Protein AF-A0A1I1F5P9-F1 (afdb_monomer_lite)

Radius of gyration: 15.68 Å; chains: 1; bounding box: 49×37×25 Å

pLDDT: mean 82.39, std 15.19, range [46.53, 94.38]

Secondary structure (DSSP, 8-state):
-EE--STTT--EE-GGGS-EEE-SSSEEEE-TTT--EEEEEEEE-TTSPEEEEEPP---SS-----------

Structure (mmCIF, N/CA/C/O backbone):
data_AF-A0A1I1F5P9-F1
#
_entry.id   AF-A0A1I1F5P9-F1
#
loop_
_atom_site.group_PDB
_atom_site.id
_atom_site.type_symbol
_atom_site.label_atom_id
_atom_site.label_alt_id
_atom_site.label_comp_id
_atom_site.label_asym_id
_atom_site.label_entity_id
_atom_site.label_seq_id
_atom_site.pdbx_PDB_ins_code
_atom_site.Cartn_x
_atom_site.Cartn_y
_atom_site.Cartn_z
_atom_site.occupancy
_atom_site.B_iso_or_equiv
_atom_site.auth_seq_id
_atom_site.auth_comp_id
_atom_site.auth_asym_id
_atom_site.auth_atom_id
_atom_site.pdbx_PDB_model_num
ATOM 1 N N . MET A 1 1 ? 9.142 -2.137 8.293 1.00 88.06 1 MET A N 1
ATOM 2 C CA . MET A 1 1 ? 8.002 -1.605 9.075 1.00 88.06 1 MET A CA 1
ATOM 3 C C . MET A 1 1 ? 7.549 -0.325 8.406 1.00 88.06 1 MET A C 1
ATOM 5 O O . MET A 1 1 ? 8.396 0.508 8.105 1.00 88.06 1 MET A O 1
ATOM 9 N N . PHE A 1 2 ? 6.252 -0.188 8.174 1.00 92.44 2 PHE A N 1
ATOM 10 C CA . PHE A 1 2 ? 5.625 0.986 7.584 1.00 92.44 2 PHE A CA 1
ATOM 11 C C . PHE A 1 2 ? 4.741 1.686 8.612 1.00 92.44 2 PHE A C 1
ATOM 13 O O . PHE A 1 2 ? 4.271 1.063 9.561 1.00 92.44 2 PHE A O 1
ATOM 20 N N . VAL A 1 3 ? 4.538 2.985 8.441 1.00 93.44 3 VAL A N 1
ATOM 21 C CA . VAL A 1 3 ? 3.748 3.835 9.331 1.00 93.44 3 VAL A CA 1
ATOM 22 C C . VAL A 1 3 ? 2.795 4.665 8.487 1.00 93.44 3 VAL A C 1
ATOM 24 O O . VAL A 1 3 ? 3.210 5.298 7.522 1.00 93.44 3 VAL A O 1
ATOM 27 N N . CYS A 1 4 ? 1.515 4.695 8.831 1.00 93.75 4 CYS A N 1
ATOM 28 C CA . CYS A 1 4 ? 0.573 5.577 8.165 1.00 93.75 4 CYS A CA 1
ATOM 29 C C . CYS A 1 4 ? 0.932 7.045 8.449 1.00 93.75 4 CYS A C 1
ATOM 31 O O . CYS A 1 4 ? 0.955 7.473 9.598 1.00 93.75 4 CYS A O 1
ATOM 33 N N . GLN A 1 5 ? 1.187 7.825 7.400 1.00 90.56 5 GLN A N 1
ATOM 34 C CA . GLN A 1 5 ? 1.542 9.250 7.477 1.00 90.56 5 GLN A CA 1
ATOM 35 C C . GLN A 1 5 ? 0.334 10.176 7.584 1.00 9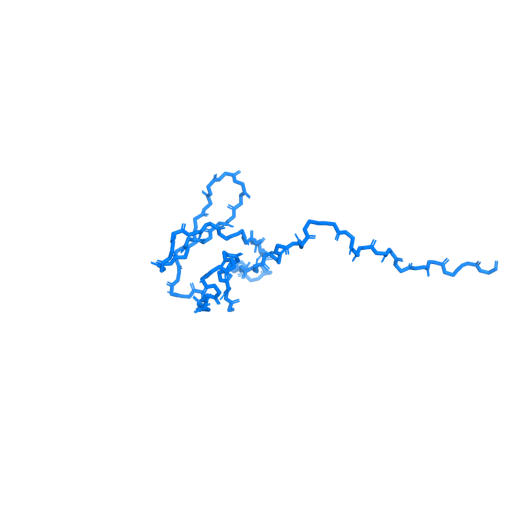0.56 5 GLN A C 1
ATOM 37 O O . GLN A 1 5 ? 0.496 11.391 7.683 1.00 90.56 5 GLN A O 1
ATOM 42 N N . ASN A 1 6 ? -0.876 9.618 7.554 1.00 90.75 6 ASN A N 1
ATOM 43 C CA . ASN A 1 6 ? -2.065 10.364 7.917 1.00 90.75 6 ASN A CA 1
ATOM 44 C C . ASN A 1 6 ? -2.013 10.602 9.432 1.00 90.75 6 ASN A C 1
ATOM 46 O O . ASN A 1 6 ? -2.155 9.641 10.191 1.00 90.75 6 ASN A O 1
ATOM 50 N N . GLN A 1 7 ? -1.770 11.850 9.853 1.00 81.06 7 GLN A N 1
ATOM 51 C CA . GLN A 1 7 ? -1.600 12.232 11.263 1.00 81.06 7 GLN A CA 1
ATOM 52 C C . GLN A 1 7 ? -2.665 11.655 12.215 1.00 81.06 7 GLN A C 1
ATOM 54 O O . GLN A 1 7 ? -2.261 11.118 13.242 1.00 81.06 7 GLN A O 1
ATOM 59 N N . PRO A 1 8 ? -3.979 11.661 11.900 1.00 90.31 8 PRO A N 1
ATOM 60 C CA . PRO A 1 8 ? -4.977 11.060 12.791 1.00 90.31 8 PRO A CA 1
ATOM 61 C C . PRO A 1 8 ? -4.898 9.528 12.900 1.00 90.31 8 PRO A C 1
ATOM 63 O O . PRO A 1 8 ? -5.531 8.954 13.776 1.00 90.31 8 PRO A O 1
ATOM 66 N N . CYS A 1 9 ? -4.168 8.840 12.015 1.00 93.50 9 CYS A N 1
ATOM 67 C CA . CYS A 1 9 ? -4.087 7.379 12.008 1.00 93.50 9 CYS A CA 1
ATOM 68 C C . CYS A 1 9 ? -2.815 6.856 12.682 1.00 93.50 9 CYS A C 1
ATOM 70 O O . CYS A 1 9 ? -2.910 6.041 13.591 1.00 93.50 9 CYS A O 1
ATOM 72 N N . GLY A 1 10 ? -1.626 7.245 12.204 1.00 90.19 10 GLY A N 1
ATOM 73 C CA . GLY A 1 10 ? -0.338 6.836 12.793 1.00 90.19 10 GLY A CA 1
ATOM 74 C C . GLY A 1 10 ? -0.054 5.322 12.881 1.00 90.19 10 GLY A C 1
ATOM 75 O O . GLY A 1 10 ? 0.967 4.926 13.441 1.00 90.19 10 GLY A O 1
ATOM 76 N N . ALA A 1 11 ? -0.927 4.462 12.343 1.00 94.31 11 ALA A N 1
ATOM 77 C CA . ALA A 1 11 ? -0.848 3.012 12.506 1.00 94.31 11 ALA A CA 1
ATOM 78 C C . ALA A 1 11 ? 0.421 2.412 11.888 1.00 94.31 11 ALA A C 1
ATOM 80 O O . ALA A 1 11 ? 0.911 2.887 10.861 1.00 94.31 11 ALA A O 1
ATOM 81 N N . ARG A 1 12 ? 0.934 1.340 12.496 1.00 94.31 12 ARG A N 1
ATOM 82 C CA . ARG A 1 12 ? 2.167 0.659 12.082 1.00 94.31 12 ARG A CA 1
ATOM 83 C C . ARG A 1 12 ? 1.837 -0.687 11.449 1.00 94.31 12 ARG A C 1
ATOM 85 O O . ARG A 1 12 ? 0.982 -1.398 11.959 1.00 94.31 12 ARG A O 1
ATOM 92 N N . TRP A 1 13 ? 2.552 -1.037 10.385 1.00 94.38 13 TRP A N 1
ATOM 93 C CA . TRP A 1 13 ? 2.300 -2.241 9.597 1.00 94.38 13 TRP A CA 1
ATOM 94 C C . TRP A 1 13 ? 3.589 -2.949 9.201 1.00 94.38 13 TRP A C 1
ATOM 96 O O . TRP A 1 13 ? 4.578 -2.315 8.806 1.00 94.38 13 TRP A O 1
ATOM 106 N N . LYS A 1 14 ? 3.591 -4.278 9.235 1.00 92.31 14 LYS A N 1
ATOM 107 C CA . LYS A 1 14 ? 4.637 -5.072 8.590 1.00 92.31 14 LYS A CA 1
ATOM 108 C C . LYS A 1 14 ? 4.422 -5.058 7.071 1.00 92.31 14 LYS A C 1
ATOM 110 O O . LYS A 1 14 ? 3.287 -4.945 6.615 1.00 92.31 14 LYS A O 1
ATOM 115 N N . PRO A 1 15 ? 5.487 -5.220 6.266 1.00 88.25 15 PRO A N 1
ATOM 116 C CA . PRO A 1 15 ? 5.349 -5.268 4.812 1.00 88.25 15 PRO A CA 1
ATOM 117 C C . PRO A 1 15 ? 4.387 -6.349 4.304 1.00 88.25 15 PRO A C 1
ATOM 119 O O . PRO A 1 15 ? 3.710 -6.122 3.313 1.00 88.25 15 PRO A O 1
ATOM 122 N N . ALA A 1 16 ? 4.284 -7.478 5.013 1.00 90.06 16 ALA A N 1
ATOM 123 C CA . ALA A 1 16 ? 3.364 -8.567 4.679 1.00 90.06 16 ALA A CA 1
ATOM 124 C C . ALA A 1 16 ? 1.883 -8.267 4.994 1.00 90.06 16 ALA A C 1
ATOM 126 O O . ALA A 1 16 ? 1.007 -8.976 4.515 1.00 90.06 16 ALA A O 1
ATOM 127 N N . GLU A 1 17 ? 1.589 -7.238 5.797 1.00 91.31 17 GLU A N 1
ATOM 128 C CA . GLU A 1 17 ? 0.221 -6.878 6.211 1.00 91.31 17 GLU A CA 1
ATOM 129 C C . GLU A 1 17 ? -0.418 -5.827 5.293 1.00 91.31 17 GLU A C 1
ATOM 131 O O . GLU A 1 17 ? -1.577 -5.458 5.474 1.00 91.31 17 GLU A O 1
ATOM 136 N N . VAL A 1 18 ? 0.332 -5.306 4.320 1.00 92.06 18 VAL A N 1
ATOM 137 C CA . VAL A 1 18 ? -0.135 -4.246 3.426 1.00 92.06 18 VAL A CA 1
ATOM 138 C C . VAL A 1 18 ? 0.039 -4.640 1.974 1.00 92.06 18 VAL A C 1
ATOM 140 O O . VAL A 1 18 ? 1.006 -5.286 1.583 1.00 92.06 18 VAL A O 1
ATOM 143 N N . VAL A 1 19 ? -0.891 -4.178 1.146 1.00 91.75 19 VAL A N 1
ATOM 144 C CA . VAL A 1 19 ? -0.785 -4.334 -0.301 1.00 91.75 19 VAL A CA 1
ATOM 145 C C . VAL A 1 19 ? -0.018 -3.142 -0.864 1.00 91.75 19 VAL A C 1
ATOM 147 O O . VAL A 1 19 ? -0.450 -1.994 -0.723 1.00 91.75 19 VAL A O 1
ATOM 150 N N . ILE A 1 20 ? 1.109 -3.423 -1.515 1.00 92.31 20 ILE A N 1
ATOM 151 C CA . ILE A 1 20 ? 1.918 -2.437 -2.234 1.00 92.31 20 ILE A CA 1
ATOM 152 C C . ILE A 1 20 ? 1.543 -2.507 -3.715 1.00 92.31 20 ILE A C 1
ATOM 154 O O . ILE A 1 20 ? 1.614 -3.569 -4.327 1.00 92.31 20 ILE A O 1
ATOM 158 N N . LYS A 1 21 ? 1.139 -1.377 -4.298 1.00 91.19 21 LYS A N 1
ATOM 159 C CA . LYS A 1 21 ? 0.807 -1.252 -5.724 1.00 91.19 21 LYS A CA 1
ATOM 160 C C . LYS A 1 21 ? 1.575 -0.099 -6.343 1.00 91.19 21 LYS A C 1
ATOM 162 O O . LYS A 1 21 ? 1.759 0.932 -5.705 1.00 91.19 21 LYS A O 1
ATOM 167 N N . ASN A 1 22 ? 1.995 -0.249 -7.593 1.00 88.56 22 ASN A N 1
ATOM 168 C CA . ASN A 1 22 ? 2.520 0.875 -8.358 1.00 88.56 22 ASN A CA 1
ATOM 169 C C . ASN A 1 22 ? 1.348 1.606 -9.029 1.00 88.56 22 ASN A C 1
ATOM 171 O O . ASN A 1 22 ? 0.708 1.049 -9.915 1.00 88.56 22 ASN A O 1
ATOM 175 N N . GLU A 1 23 ? 1.043 2.828 -8.586 1.00 86.94 23 GLU A N 1
ATOM 176 C CA . GLU A 1 23 ? -0.063 3.641 -9.133 1.00 86.94 23 GLU A CA 1
ATOM 177 C C . GLU A 1 23 ? 0.441 4.712 -10.125 1.00 86.94 23 GLU A C 1
ATOM 179 O O . GLU A 1 23 ? -0.159 5.774 -10.264 1.00 86.94 23 GLU A O 1
ATOM 184 N N . GLY A 1 24 ? 1.587 4.477 -10.775 1.00 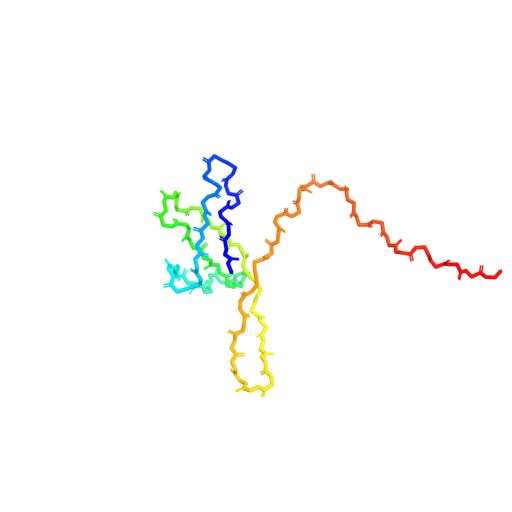83.19 24 GLY A N 1
ATOM 185 C CA . GLY A 1 24 ? 2.182 5.376 -11.776 1.00 83.19 24 GLY A CA 1
ATOM 186 C C . GLY A 1 24 ? 3.131 6.440 -11.210 1.00 83.19 24 GLY A C 1
ATOM 187 O O . GLY A 1 24 ? 3.903 7.026 -11.957 1.00 83.19 24 GLY A O 1
ATOM 188 N N . GLN A 1 25 ? 3.140 6.651 -9.889 1.00 78.94 25 GLN A N 1
ATOM 189 C CA . GLN A 1 25 ? 4.069 7.552 -9.177 1.00 78.94 25 GLN A CA 1
ATOM 190 C C . GLN A 1 25 ? 5.074 6.782 -8.299 1.00 78.94 25 GLN A C 1
ATOM 192 O O . GLN A 1 25 ? 5.634 7.333 -7.351 1.00 78.94 25 GLN A O 1
ATOM 197 N N . GLY A 1 26 ? 5.261 5.491 -8.584 1.00 87.88 26 GLY A N 1
ATOM 198 C CA . GLY A 1 26 ? 6.037 4.569 -7.762 1.00 87.88 26 GLY A CA 1
ATOM 199 C C . GLY A 1 26 ? 5.168 3.710 -6.835 1.00 87.88 26 GLY A C 1
ATOM 200 O O . GLY A 1 26 ? 3.933 3.779 -6.874 1.00 87.88 26 GLY A O 1
ATOM 201 N N . PRO A 1 27 ? 5.805 2.855 -6.016 1.00 93.00 27 PRO A N 1
ATOM 202 C CA . PRO A 1 27 ? 5.096 1.948 -5.129 1.00 93.00 27 PRO A CA 1
ATOM 203 C C . PRO A 1 27 ? 4.404 2.721 -4.004 1.00 93.00 27 PRO A C 1
ATOM 205 O O . PRO A 1 27 ? 4.998 3.536 -3.303 1.00 93.00 27 PRO A O 1
ATOM 208 N N . ILE A 1 28 ? 3.124 2.441 -3.816 1.00 92.31 28 ILE A N 1
ATOM 209 C CA . ILE A 1 28 ? 2.269 3.016 -2.787 1.00 92.31 28 ILE A CA 1
ATOM 210 C C . ILE A 1 28 ? 1.647 1.862 -2.017 1.00 92.31 28 ILE A C 1
ATOM 212 O O . ILE A 1 28 ? 1.126 0.921 -2.615 1.00 92.31 28 ILE A O 1
ATOM 216 N N . PHE A 1 29 ? 1.650 1.953 -0.689 1.00 93.31 29 PHE A N 1
ATOM 217 C CA . PHE A 1 29 ? 0.771 1.119 0.122 1.00 93.31 29 PHE A CA 1
ATOM 218 C C . PHE A 1 29 ? -0.404 1.946 0.637 1.00 93.31 29 PHE A C 1
ATOM 220 O O . PHE A 1 29 ? -0.266 3.119 1.006 1.00 93.31 29 PHE A O 1
ATOM 227 N N . ARG A 1 30 ? -1.584 1.330 0.651 1.00 92.69 30 ARG A N 1
ATOM 228 C CA . ARG A 1 30 ? -2.799 1.925 1.211 1.00 92.69 30 ARG A CA 1
ATOM 229 C C . ARG A 1 30 ? -2.979 1.409 2.629 1.00 92.69 30 ARG A C 1
ATOM 231 O O . ARG A 1 30 ? -2.914 0.206 2.853 1.00 92.69 30 ARG A O 1
ATOM 238 N N . CYS A 1 31 ? -3.167 2.318 3.582 1.00 93.88 31 CYS A N 1
ATOM 239 C CA . CYS A 1 31 ? -3.393 1.948 4.976 1.00 93.88 31 CYS A CA 1
ATOM 240 C C . CYS A 1 31 ? -4.714 1.167 5.099 1.00 93.88 31 CYS A C 1
ATOM 242 O O . CYS A 1 31 ? -5.749 1.735 4.745 1.00 93.88 31 CYS A O 1
ATOM 244 N N . PRO A 1 32 ? -4.716 -0.070 5.627 1.00 93.81 32 PRO A N 1
ATOM 245 C CA . PRO A 1 32 ? -5.942 -0.852 5.805 1.00 93.81 32 PRO A CA 1
ATOM 246 C C . PRO A 1 32 ? -6.974 -0.196 6.733 1.00 93.81 32 PRO A C 1
ATOM 248 O O . PRO A 1 32 ? -8.164 -0.433 6.576 1.00 93.81 32 PRO A O 1
ATOM 251 N N . LEU A 1 33 ? -6.533 0.648 7.675 1.00 93.44 33 LEU A N 1
ATOM 252 C CA . LEU A 1 33 ? -7.428 1.294 8.645 1.00 93.44 33 LEU A CA 1
ATOM 253 C C . LEU A 1 33 ? -8.115 2.556 8.111 1.00 93.44 33 LEU A C 1
ATOM 255 O O . LEU A 1 33 ? -9.294 2.758 8.362 1.00 93.44 33 LEU A O 1
ATOM 259 N N . CYS A 1 34 ? -7.390 3.433 7.408 1.00 94.25 34 CYS A N 1
ATOM 260 C CA . CYS A 1 34 ? -7.923 4.741 6.989 1.00 94.25 34 CYS A CA 1
ATOM 261 C C . CYS A 1 34 ? -7.887 4.990 5.475 1.00 94.25 34 CYS A C 1
ATOM 263 O O . CYS A 1 34 ? -8.233 6.077 5.024 1.00 94.25 34 CYS A O 1
ATOM 265 N N . GLY A 1 35 ? -7.393 4.040 4.677 1.00 91.62 35 GLY A N 1
ATOM 266 C CA . GLY A 1 35 ? -7.296 4.159 3.218 1.00 91.62 35 GLY A CA 1
ATOM 267 C C . GLY A 1 35 ? -6.223 5.128 2.704 1.00 91.62 35 GLY A C 1
ATOM 268 O O . GLY A 1 35 ? -6.048 5.262 1.490 1.00 91.62 35 GLY A O 1
ATOM 269 N N . ALA A 1 36 ? -5.476 5.794 3.592 1.00 92.31 36 ALA A N 1
ATOM 270 C CA . ALA A 1 36 ? -4.464 6.770 3.200 1.00 92.31 36 ALA A CA 1
ATOM 271 C C . ALA A 1 36 ? -3.346 6.142 2.353 1.00 92.31 36 ALA A C 1
ATOM 273 O O . ALA A 1 36 ? -2.837 5.059 2.660 1.00 92.31 36 ALA A O 1
ATOM 274 N N . ARG A 1 37 ? -2.935 6.863 1.306 1.00 91.94 37 ARG A N 1
ATOM 275 C CA . ARG A 1 37 ? -1.842 6.481 0.403 1.00 91.94 37 ARG A CA 1
ATOM 276 C C . ARG A 1 37 ? -0.502 6.885 1.005 1.00 91.94 37 ARG A C 1
ATOM 278 O O . ARG A 1 37 ? -0.286 8.056 1.301 1.00 91.94 37 ARG A O 1
ATOM 285 N N . ASN A 1 38 ? 0.399 5.923 1.150 1.00 91.44 38 ASN A N 1
ATOM 286 C CA . ASN A 1 38 ? 1.734 6.121 1.698 1.00 91.44 38 ASN A CA 1
ATOM 287 C C . ASN A 1 38 ? 2.770 5.723 0.646 1.00 91.44 38 ASN A C 1
ATOM 289 O O . ASN A 1 38 ? 2.767 4.588 0.168 1.00 91.44 38 ASN A O 1
ATOM 293 N N . ARG A 1 39 ? 3.637 6.669 0.271 1.00 91.81 39 ARG A N 1
ATOM 294 C CA . ARG A 1 39 ? 4.637 6.471 -0.783 1.00 91.81 39 ARG A CA 1
ATOM 295 C C . ARG A 1 39 ? 5.815 5.648 -0.272 1.00 91.81 39 ARG A C 1
ATOM 297 O O . ARG A 1 39 ? 6.339 5.888 0.818 1.00 91.81 39 ARG A O 1
ATOM 304 N N . LEU A 1 40 ? 6.241 4.704 -1.094 1.00 91.81 40 LEU A N 1
ATOM 305 C CA . LEU A 1 40 ? 7.411 3.873 -0.885 1.00 91.81 40 LEU A CA 1
ATOM 306 C C . LEU A 1 40 ? 8.425 4.139 -2.002 1.00 91.81 40 LEU A C 1
ATOM 308 O O . LEU A 1 40 ? 8.097 4.638 -3.076 1.00 91.81 40 LEU A O 1
ATOM 312 N N . MET A 1 41 ? 9.664 3.762 -1.736 1.00 90.31 41 MET A N 1
ATOM 313 C CA . MET A 1 41 ? 10.735 3.635 -2.704 1.00 90.31 41 MET A CA 1
ATOM 314 C C . MET A 1 41 ? 11.052 2.148 -2.837 1.00 90.31 41 MET A C 1
ATOM 316 O O . MET A 1 41 ? 11.242 1.471 -1.825 1.00 90.31 41 MET A O 1
ATOM 320 N N . ALA A 1 42 ? 11.067 1.646 -4.070 1.00 90.25 42 ALA A N 1
ATOM 321 C CA . ALA A 1 42 ? 11.569 0.314 -4.374 1.00 90.25 42 ALA A CA 1
ATOM 322 C C . ALA A 1 42 ? 13.066 0.411 -4.675 1.00 90.25 42 ALA A C 1
ATOM 324 O O . ALA A 1 42 ? 13.472 1.219 -5.509 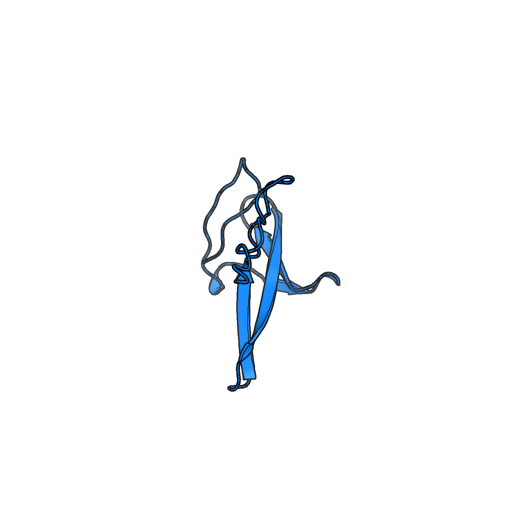1.00 90.25 42 ALA A O 1
ATOM 325 N N . SER A 1 43 ? 13.862 -0.421 -4.016 1.00 87.56 43 SER A N 1
ATOM 326 C CA . SER A 1 43 ? 15.282 -0.598 -4.302 1.00 87.56 43 SER A CA 1
ATOM 327 C C . SER A 1 43 ? 15.516 -2.038 -4.724 1.00 87.56 43 SER A C 1
ATOM 329 O O . SER A 1 43 ? 15.231 -2.965 -3.967 1.00 87.56 43 SER A O 1
ATOM 331 N N . HIS A 1 44 ? 16.035 -2.228 -5.934 1.00 88.75 44 HIS A N 1
ATOM 332 C CA . HIS A 1 44 ? 16.456 -3.546 -6.392 1.00 88.75 44 HIS A CA 1
ATOM 333 C C . HIS A 1 44 ? 17.771 -3.906 -5.711 1.00 88.75 44 HIS A C 1
ATOM 335 O O . HIS A 1 44 ? 18.732 -3.134 -5.748 1.00 88.75 44 HIS A O 1
ATOM 341 N N . ARG A 1 45 ? 17.805 -5.066 -5.063 1.00 88.44 45 ARG A N 1
ATOM 342 C CA . ARG A 1 45 ? 19.039 -5.627 -4.529 1.00 88.44 45 ARG A CA 1
ATOM 343 C C . ARG A 1 45 ? 19.763 -6.445 -5.594 1.00 88.44 45 ARG A C 1
ATOM 345 O O . ARG A 1 45 ? 19.179 -6.846 -6.599 1.00 88.44 45 ARG A O 1
ATOM 352 N N . ALA A 1 46 ? 21.045 -6.705 -5.346 1.00 88.06 46 ALA A N 1
ATOM 353 C CA . ALA A 1 46 ? 21.894 -7.493 -6.237 1.00 88.06 46 ALA A CA 1
ATOM 354 C C . ALA A 1 46 ? 21.408 -8.945 -6.411 1.00 88.06 46 ALA A C 1
ATOM 356 O O . ALA A 1 46 ? 21.668 -9.548 -7.445 1.00 88.06 46 ALA A O 1
ATOM 357 N N . ASP A 1 47 ? 20.668 -9.488 -5.439 1.00 88.38 47 ASP A N 1
ATOM 358 C CA . ASP A 1 47 ? 20.037 -10.812 -5.510 1.00 88.38 47 ASP A CA 1
ATOM 359 C C . ASP A 1 47 ? 18.719 -10.825 -6.310 1.00 88.38 47 ASP A C 1
ATOM 361 O O . ASP A 1 47 ? 18.064 -11.858 -6.410 1.00 88.38 47 ASP A O 1
ATOM 365 N N . GLY A 1 48 ? 18.305 -9.686 -6.876 1.00 86.69 48 GLY A N 1
ATOM 366 C CA . GLY A 1 48 ? 17.059 -9.553 -7.633 1.00 86.69 48 GLY A CA 1
ATOM 367 C C . GLY A 1 48 ? 15.814 -9.339 -6.767 1.00 86.69 48 GLY A C 1
ATOM 368 O O . GLY A 1 48 ? 14.738 -9.089 -7.311 1.00 86.69 48 GLY A O 1
ATOM 369 N N . SER A 1 49 ? 15.931 -9.376 -5.433 1.00 88.12 49 SER A N 1
ATOM 370 C CA . SER A 1 49 ? 14.827 -9.003 -4.546 1.00 88.12 49 SER A CA 1
ATOM 371 C C . SER A 1 49 ? 14.552 -7.497 -4.569 1.00 88.12 49 SER A C 1
ATOM 373 O O . SER A 1 49 ? 15.445 -6.664 -4.750 1.00 88.12 49 SER A O 1
ATOM 375 N N . ILE A 1 50 ? 13.281 -7.138 -4.373 1.00 88.44 50 ILE A N 1
ATOM 376 C CA . ILE A 1 50 ? 12.839 -5.747 -4.263 1.00 88.44 50 ILE A CA 1
ATOM 377 C C . ILE A 1 50 ? 12.661 -5.418 -2.784 1.00 88.44 50 ILE A C 1
ATOM 379 O O . ILE A 1 50 ? 11.805 -5.991 -2.109 1.00 88.44 50 ILE A O 1
ATOM 383 N N . ASP A 1 51 ? 13.449 -4.471 -2.285 1.00 90.12 51 ASP A N 1
ATOM 384 C CA . ASP A 1 51 ? 13.257 -3.906 -0.957 1.00 90.12 51 ASP A CA 1
ATOM 385 C C . ASP A 1 51 ? 12.378 -2.659 -1.042 1.00 90.12 51 ASP A C 1
ATOM 387 O O . ASP A 1 51 ? 12.605 -1.773 -1.868 1.00 90.12 51 ASP A O 1
ATOM 391 N N . TY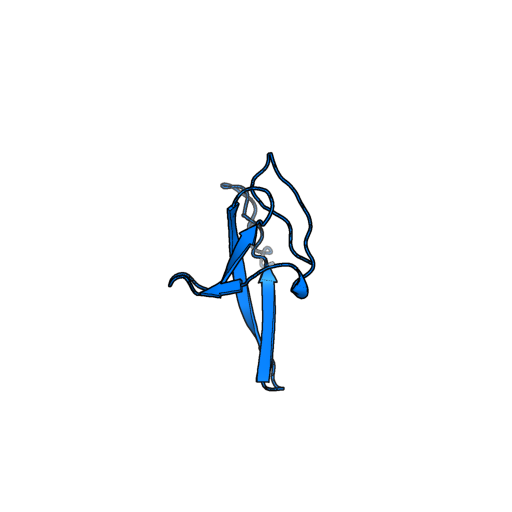R A 1 52 ? 11.372 -2.583 -0.176 1.00 91.06 52 TYR A N 1
ATOM 392 C CA . TYR A 1 52 ? 10.483 -1.432 -0.104 1.00 91.06 52 TYR A CA 1
ATOM 393 C C . TYR A 1 52 ? 10.778 -0.610 1.142 1.00 91.06 52 TYR A C 1
ATOM 395 O O . TYR A 1 52 ? 10.577 -1.061 2.273 1.00 91.06 52 TYR A O 1
ATOM 403 N N . LYS A 1 53 ? 11.164 0.649 0.935 1.00 89.50 53 LYS A N 1
ATOM 404 C CA . LYS A 1 53 ? 11.424 1.608 2.007 1.00 89.50 53 LYS A CA 1
ATOM 405 C C . LYS A 1 53 ? 10.402 2.728 1.976 1.00 89.50 53 LYS A C 1
ATOM 407 O O . LYS A 1 53 ? 10.157 3.331 0.938 1.00 89.50 53 LYS A O 1
ATOM 412 N N . GLN A 1 54 ? 9.808 3.041 3.122 1.00 90.50 54 GLN A N 1
ATOM 413 C CA . GLN A 1 54 ? 8.877 4.158 3.192 1.00 90.50 54 GLN A CA 1
ATOM 414 C C . GLN A 1 54 ? 9.615 5.493 3.162 1.00 90.50 54 GLN A C 1
ATOM 416 O O . GLN A 1 54 ? 10.490 5.748 3.990 1.00 90.50 54 GLN A O 1
ATOM 421 N N . LEU A 1 55 ? 9.215 6.355 2.229 1.00 85.88 55 LEU A N 1
ATOM 422 C CA . LEU A 1 55 ? 9.672 7.736 2.184 1.00 85.88 55 LEU A CA 1
ATOM 423 C C . LEU A 1 55 ? 9.009 8.472 3.338 1.00 85.88 55 LEU A C 1
ATOM 425 O O . LEU A 1 55 ? 7.782 8.488 3.418 1.00 85.88 55 LEU A O 1
ATOM 429 N N . ARG A 1 56 ? 9.786 9.050 4.260 1.00 77.19 56 ARG A N 1
ATOM 430 C CA . ARG A 1 56 ? 9.215 9.924 5.290 1.00 77.19 56 ARG A CA 1
ATOM 431 C C . ARG A 1 56 ? 8.572 11.099 4.554 1.00 77.19 56 ARG A C 1
ATOM 433 O O . ARG A 1 56 ? 9.203 11.670 3.672 1.00 77.19 56 ARG A O 1
ATOM 440 N N . ARG A 1 57 ? 7.326 11.444 4.892 1.00 67.56 57 ARG A N 1
ATOM 441 C CA . ARG A 1 57 ? 6.765 12.731 4.487 1.00 67.56 57 ARG A CA 1
ATOM 442 C C . ARG A 1 57 ? 7.694 13.762 5.102 1.00 67.56 57 ARG A C 1
ATOM 444 O O . ARG A 1 57 ? 7.694 13.910 6.323 1.00 67.56 57 ARG A O 1
ATOM 451 N N . GLU A 1 58 ? 8.551 14.373 4.294 1.00 58.16 58 GLU A N 1
ATOM 452 C CA . GLU A 1 58 ? 9.197 15.607 4.703 1.00 58.16 58 GLU A CA 1
ATOM 453 C C . GLU A 1 58 ? 8.049 16.506 5.147 1.00 58.16 58 GLU A C 1
ATOM 455 O O . GLU A 1 58 ? 7.093 16.738 4.395 1.00 58.16 58 GLU A O 1
ATOM 460 N N . ALA A 1 59 ? 8.063 16.875 6.429 1.00 46.53 59 ALA A N 1
ATOM 461 C CA . ALA A 1 59 ? 7.251 17.983 6.879 1.00 46.53 59 ALA A CA 1
ATOM 462 C C . ALA A 1 59 ? 7.562 19.103 5.891 1.00 46.53 59 ALA A C 1
ATOM 464 O O . ALA A 1 59 ? 8.725 19.417 5.655 1.00 46.53 59 ALA A O 1
ATOM 465 N N . SER A 1 60 ? 6.544 19.567 5.181 1.00 48.19 60 SER A N 1
ATOM 466 C CA . SER A 1 60 ? 6.710 20.606 4.185 1.00 48.19 60 SER A CA 1
ATOM 467 C C . SER A 1 60 ? 7.406 21.794 4.863 1.00 48.19 60 SER A C 1
ATOM 469 O O . SER A 1 60 ? 6.802 22.427 5.720 1.00 48.1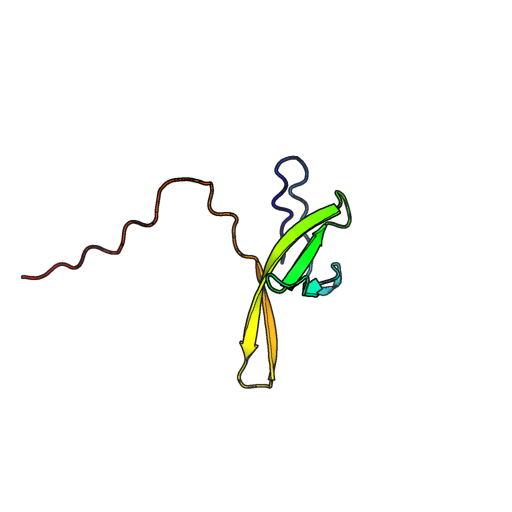9 60 SER A O 1
ATOM 471 N N . GLY A 1 61 ? 8.675 22.036 4.513 1.00 48.69 61 GLY A N 1
ATOM 472 C CA . GLY A 1 61 ? 9.485 23.166 4.981 1.00 48.69 61 GLY A CA 1
ATOM 473 C C . GLY A 1 61 ? 10.640 22.811 5.932 1.00 48.69 61 GLY A C 1
ATOM 474 O O . GLY A 1 61 ? 10.409 22.444 7.075 1.00 48.69 61 GLY A O 1
ATOM 475 N N . ALA A 1 62 ? 11.869 23.050 5.453 1.00 48.62 62 ALA A N 1
ATOM 476 C CA . ALA 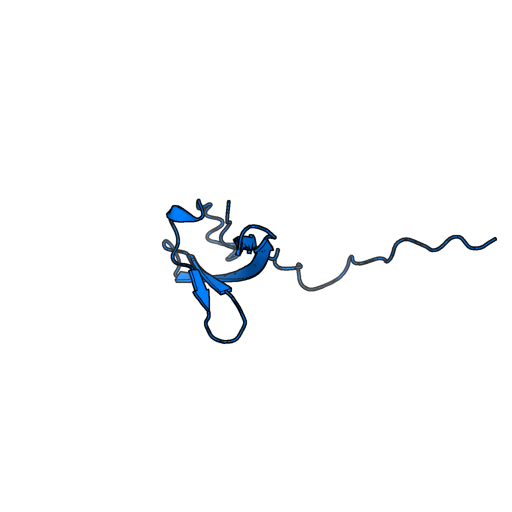A 1 62 ? 13.093 23.316 6.223 1.00 48.62 62 ALA A CA 1
ATOM 477 C C . ALA A 1 62 ? 13.642 22.202 7.142 1.00 48.62 62 ALA A C 1
ATOM 479 O O . ALA A 1 62 ? 13.314 22.152 8.317 1.00 48.62 62 ALA A O 1
ATOM 480 N N . ASP A 1 63 ? 14.544 21.362 6.622 1.00 46.97 63 ASP A N 1
ATOM 481 C CA . ASP A 1 63 ? 15.915 21.190 7.158 1.00 46.97 63 ASP A CA 1
ATOM 482 C C . ASP A 1 63 ? 16.670 20.158 6.297 1.00 46.97 63 ASP A C 1
ATOM 484 O O . ASP A 1 63 ? 16.874 19.004 6.662 1.00 46.97 63 ASP A O 1
ATOM 488 N N . ALA A 1 64 ? 17.046 20.566 5.087 1.00 48.03 64 ALA A N 1
ATOM 489 C CA . ALA A 1 64 ? 18.130 19.924 4.355 1.00 48.03 64 ALA A CA 1
ATOM 490 C C . ALA A 1 64 ? 19.248 20.959 4.238 1.00 48.03 64 ALA A C 1
ATOM 492 O O . ALA A 1 64 ? 19.523 21.486 3.163 1.00 48.03 64 ALA A O 1
ATOM 493 N N . ALA A 1 65 ? 19.853 21.317 5.372 1.00 53.00 65 ALA A N 1
ATOM 494 C CA . ALA A 1 65 ? 21.139 21.990 5.339 1.00 53.00 65 ALA A CA 1
ATOM 495 C C . ALA A 1 65 ? 22.157 21.007 4.727 1.00 53.00 65 ALA A C 1
ATOM 497 O O . ALA A 1 65 ? 22.360 19.925 5.289 1.00 53.00 65 ALA A O 1
ATOM 498 N N . PRO A 1 66 ? 22.801 21.318 3.586 1.00 64.56 66 PRO A N 1
ATOM 499 C CA . PRO A 1 66 ? 23.894 20.490 3.103 1.00 64.56 66 PRO A CA 1
ATOM 500 C C . PRO A 1 66 ? 25.037 20.522 4.133 1.00 64.56 66 PRO A C 1
ATOM 502 O O . PRO A 1 66 ? 25.269 21.562 4.765 1.00 64.56 66 PRO A O 1
ATOM 505 N N . PRO A 1 67 ? 25.775 19.415 4.334 1.00 58.91 67 PRO A N 1
ATOM 506 C CA . PRO A 1 67 ? 26.950 19.429 5.186 1.00 58.91 67 PRO A CA 1
ATOM 507 C C . PRO A 1 67 ? 27.965 20.413 4.598 1.00 58.91 67 PRO A C 1
ATOM 509 O O . PRO A 1 67 ? 28.560 20.184 3.549 1.00 58.91 67 PRO A O 1
ATOM 512 N N . LYS A 1 68 ? 28.103 21.542 5.291 1.00 59.09 68 LYS A N 1
ATOM 513 C CA . LYS A 1 68 ? 29.132 22.578 5.176 1.00 59.09 68 LYS A CA 1
ATOM 514 C C . LYS A 1 68 ? 30.458 21.988 4.686 1.00 59.09 68 LYS A C 1
ATOM 516 O O . LYS A 1 68 ? 31.202 21.378 5.454 1.00 59.09 68 LYS A O 1
ATOM 521 N N . ALA A 1 69 ? 30.752 22.207 3.405 1.00 54.12 69 ALA A N 1
ATOM 522 C CA . ALA A 1 69 ? 32.076 22.006 2.848 1.00 54.12 69 ALA A CA 1
ATOM 523 C C . ALA A 1 69 ? 33.012 23.048 3.475 1.00 54.12 69 ALA A C 1
ATOM 525 O O . ALA A 1 69 ? 33.059 24.200 3.055 1.00 54.12 69 ALA A O 1
ATOM 526 N N . ARG A 1 70 ? 33.746 22.641 4.513 1.00 60.25 70 ARG A N 1
ATOM 527 C CA . ARG A 1 70 ? 34.987 23.312 4.905 1.00 60.25 70 ARG A CA 1
ATOM 528 C C . ARG A 1 70 ? 35.959 23.191 3.728 1.00 60.25 70 ARG A C 1
ATOM 530 O O . ARG A 1 70 ? 36.418 22.090 3.433 1.00 60.25 70 ARG A O 1
ATOM 537 N N . ARG A 1 71 ? 36.281 24.306 3.075 1.00 60.50 71 ARG A N 1
ATOM 538 C CA . ARG A 1 71 ? 37.512 24.455 2.294 1.00 60.50 71 ARG A CA 1
ATOM 539 C C . ARG A 1 71 ? 38.329 25.597 2.902 1.00 60.50 71 ARG A C 1
ATOM 541 O O . ARG A 1 71 ? 37.806 26.694 3.049 1.00 60.50 71 ARG A O 1
ATOM 548 N N . SER A 1 72 ? 39.521 25.179 3.332 1.00 60.00 72 SER A N 1
ATOM 549 C CA . SER A 1 72 ? 40.794 25.851 3.628 1.00 60.00 72 SER A CA 1
ATOM 550 C C . SER A 1 72 ? 40.852 27.370 3.627 1.00 60.00 72 SER A C 1
ATOM 552 O O . SER A 1 72 ? 40.581 27.961 2.562 1.00 60.00 72 SER A O 1
#

Sequence (72 aa):
MFVCQNQPCGARWKPAEVVIKNEGQGPIFRCPLCGARNRLMASHRADGSIDYKQLRREASGADAAPPKARRS

Foldseek 3Di:
DDFQPPVVGRDDDDPVRWDWDQPPVATWTQDPPPRDTWHWDWDQDPVRDTDTHTDPPPPPDDDPDDPDPDDD